Protein AF-A0A081NYI7-F1 (afdb_monomer_lite)

Radius of gyration: 20.83 Å; chains: 1; bounding box: 67×41×34 Å

Foldseek 3Di:
DVVVVVVVVVVVVVVVVVVVVVVVVVVVVVVVVVVVQVVQVVQQKGWDDKDWDDLCPDPCVPVDDPQWTFIFTFMAHQDPPDGRDGDGDGDTDTPPDPDDDDD

Secondary structure (DSSP, 8-state):
-HHHHHHHHHHHHHHHHHHHHHHHHHHHHHHHHHHHHHHHHHTTEEEEEEEEE-GGGSTTTTT--TT--EEEEEEEE--TTSTT----------TT--S----

Sequence (103 aa):
MKRKLLLWISIILLVITAVTLLFSHNQLEEKHEEEIRRVISSNGGGVVKIERVEPEDSPFADDFNKSNVVYKITYHKRVQNKGDAIEFYSIGWSSNFKHDVSY

Structure (mmCIF, N/CA/C/O backbone):
data_AF-A0A081NYI7-F1
#
_entry.id   AF-A0A081NYI7-F1
#
loop_
_atom_site.group_PDB
_atom_site.id
_atom_site.type_symbol
_atom_site.label_atom_id
_atom_site.label_alt_id
_atom_site.label_comp_id
_atom_site.label_asym_id
_atom_site.label_entity_id
_atom_site.label_seq_id
_atom_site.pdbx_PDB_ins_code
_atom_site.Cartn_x
_atom_site.Cartn_y
_atom_site.Cartn_z
_atom_site.occupancy
_atom_site.B_iso_or_equiv
_atom_site.auth_seq_id
_atom_site.auth_comp_id
_atom_site.auth_asym_id
_atom_site.auth_atom_id
_atom_site.pdbx_PDB_model_num
ATOM 1 N N . MET A 1 1 ? 41.108 24.951 -5.860 1.00 59.56 1 MET A N 1
ATOM 2 C CA . MET A 1 1 ? 40.041 24.705 -4.856 1.00 59.56 1 MET A CA 1
ATOM 3 C C . MET A 1 1 ? 38.637 24.616 -5.465 1.00 59.56 1 MET A C 1
ATOM 5 O O . MET A 1 1 ? 37.967 23.628 -5.200 1.00 59.56 1 MET A O 1
ATOM 9 N N . LYS A 1 2 ? 38.219 25.542 -6.344 1.00 68.62 2 LYS A N 1
ATOM 10 C CA . LYS A 1 2 ? 36.868 25.570 -6.957 1.00 68.62 2 LYS A CA 1
ATOM 11 C C . LYS A 1 2 ? 36.439 24.273 -7.678 1.00 68.62 2 LYS A C 1
ATOM 13 O O . LYS A 1 2 ? 35.308 23.840 -7.521 1.00 68.62 2 LYS A O 1
ATOM 18 N N . ARG A 1 3 ? 37.353 23.598 -8.392 1.00 76.69 3 ARG A N 1
ATOM 19 C CA . ARG A 1 3 ? 37.053 22.338 -9.110 1.00 76.69 3 ARG A CA 1
ATOM 20 C C . ARG A 1 3 ? 36.732 21.161 -8.180 1.00 76.69 3 ARG A C 1
ATOM 22 O O . ARG A 1 3 ? 35.869 20.358 -8.496 1.00 76.69 3 ARG A O 1
ATOM 29 N N . LYS A 1 4 ? 37.405 21.076 -7.026 1.00 83.00 4 LYS A N 1
ATOM 30 C CA . LYS A 1 4 ? 37.121 20.045 -6.013 1.00 83.00 4 LYS A CA 1
ATOM 31 C C . LYS A 1 4 ? 35.772 20.313 -5.338 1.00 83.00 4 LYS A C 1
ATOM 33 O O . LYS A 1 4 ? 35.013 19.380 -5.139 1.00 83.00 4 LYS A O 1
ATOM 38 N N . LEU A 1 5 ? 35.457 21.583 -5.065 1.00 85.88 5 LEU A N 1
ATOM 39 C CA . LEU A 1 5 ? 34.164 21.997 -4.509 1.00 85.88 5 LEU A CA 1
ATOM 40 C C . LEU A 1 5 ? 32.996 21.657 -5.452 1.00 85.88 5 LEU A C 1
ATOM 42 O O . LEU A 1 5 ? 32.009 21.087 -5.010 1.00 85.88 5 LEU A O 1
ATOM 46 N N . LEU A 1 6 ? 33.134 21.944 -6.752 1.00 87.38 6 LEU A N 1
ATOM 47 C CA . LEU A 1 6 ? 32.120 21.606 -7.759 1.00 87.38 6 LEU A CA 1
ATOM 48 C C . LEU A 1 6 ? 31.860 20.096 -7.840 1.00 87.38 6 LEU A C 1
ATOM 50 O O . LEU A 1 6 ? 30.706 19.688 -7.914 1.00 87.38 6 LEU A O 1
ATOM 54 N N . LEU A 1 7 ? 32.913 19.274 -7.757 1.00 89.00 7 LEU A N 1
ATOM 55 C CA . LEU A 1 7 ? 32.775 17.815 -7.730 1.00 89.00 7 LEU A CA 1
ATOM 56 C C . LEU A 1 7 ? 32.010 17.334 -6.487 1.00 89.00 7 LEU A C 1
ATOM 58 O O . LEU A 1 7 ? 31.107 16.509 -6.605 1.00 89.00 7 LEU A O 1
ATOM 62 N N . TRP A 1 8 ? 32.307 17.889 -5.310 1.00 93.94 8 TRP A N 1
ATOM 63 C CA . TRP A 1 8 ? 31.567 17.566 -4.087 1.00 93.94 8 TRP A CA 1
ATOM 64 C C . TRP A 1 8 ? 30.090 17.958 -4.176 1.00 93.94 8 TRP A C 1
ATOM 66 O O . TRP A 1 8 ? 29.232 17.158 -3.816 1.00 93.94 8 TRP A O 1
ATOM 76 N N . ILE A 1 9 ? 29.782 19.140 -4.718 1.00 91.88 9 ILE A N 1
ATOM 77 C CA . ILE A 1 9 ? 28.397 19.591 -4.916 1.00 91.88 9 ILE A CA 1
ATOM 78 C C . ILE A 1 9 ? 27.651 18.648 -5.866 1.00 91.88 9 ILE A C 1
ATOM 80 O O . ILE A 1 9 ? 26.531 18.247 -5.559 1.00 91.88 9 ILE A O 1
ATOM 84 N N . SER A 1 10 ? 28.272 18.239 -6.980 1.00 90.75 10 SER A N 1
ATOM 85 C CA . SER A 1 10 ? 27.640 17.288 -7.903 1.00 90.75 10 SER A CA 1
ATOM 86 C C . SER A 1 10 ? 27.373 15.927 -7.261 1.00 90.75 10 SER A C 1
ATOM 88 O O . SER A 1 10 ? 26.319 15.350 -7.499 1.00 90.75 10 SER A O 1
ATOM 90 N N . ILE A 1 11 ? 28.282 15.436 -6.410 1.00 93.81 11 ILE A N 1
ATOM 91 C CA . ILE A 1 11 ? 28.104 14.160 -5.705 1.00 93.81 11 ILE A CA 1
ATOM 92 C C . ILE A 1 11 ? 26.944 14.262 -4.713 1.00 93.81 11 ILE A C 1
ATOM 94 O O . ILE A 1 11 ? 26.074 13.397 -4.701 1.00 93.81 11 ILE A O 1
ATOM 98 N N . ILE A 1 12 ? 26.891 15.336 -3.922 1.00 94.19 12 ILE A N 1
ATOM 99 C CA . ILE A 1 12 ? 25.814 15.561 -2.950 1.00 94.19 12 ILE A CA 1
ATOM 100 C C . ILE A 1 12 ? 24.458 15.652 -3.657 1.00 94.19 12 ILE A C 1
ATOM 102 O O . ILE A 1 12 ? 23.499 15.027 -3.213 1.00 94.19 12 ILE A O 1
ATOM 106 N N . LEU A 1 13 ? 24.378 16.367 -4.782 1.00 93.25 13 LEU A N 1
ATOM 107 C CA . LEU A 1 13 ? 23.144 16.476 -5.561 1.00 93.25 13 LEU A CA 1
ATOM 108 C C . LEU A 1 13 ? 22.661 15.106 -6.064 1.00 93.25 13 LEU A C 1
ATOM 110 O O . LEU A 1 13 ? 21.470 14.802 -5.999 1.00 93.25 13 LEU A O 1
ATOM 114 N N . LEU A 1 14 ? 23.587 14.260 -6.519 1.00 92.88 14 LEU A N 1
ATOM 115 C CA . LEU A 1 14 ? 23.285 12.915 -7.009 1.00 92.88 14 LEU A CA 1
ATOM 116 C C . LEU A 1 14 ? 22.773 12.012 -5.876 1.00 92.88 14 LEU A C 1
ATOM 118 O O . LEU A 1 14 ? 21.779 11.310 -6.048 1.00 92.88 14 LEU A O 1
ATOM 122 N N . VAL A 1 15 ? 23.388 12.103 -4.692 1.00 93.50 15 VAL A N 1
ATOM 123 C CA . VAL A 1 15 ? 22.945 11.384 -3.486 1.00 93.50 15 VAL A CA 1
A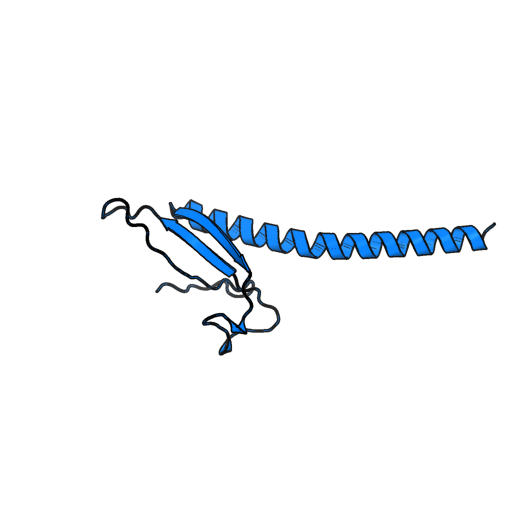TOM 124 C C . VAL A 1 15 ? 21.554 11.840 -3.047 1.00 93.50 15 VAL A C 1
ATOM 126 O O . VAL A 1 15 ? 20.693 10.997 -2.815 1.00 93.50 15 VAL A O 1
ATOM 129 N N . ILE A 1 16 ? 21.296 13.150 -2.982 1.00 93.19 16 ILE A N 1
ATOM 130 C CA . ILE A 1 16 ? 19.972 13.686 -2.622 1.00 93.19 16 ILE A CA 1
ATOM 131 C C . ILE A 1 16 ? 18.912 13.182 -3.605 1.00 93.19 16 ILE A C 1
ATOM 133 O O . ILE A 1 16 ? 17.861 12.707 -3.180 1.00 93.19 16 ILE A O 1
ATOM 137 N N . THR A 1 17 ? 19.208 13.219 -4.906 1.00 88.56 17 THR A N 1
ATOM 138 C CA . THR A 1 17 ? 18.284 12.741 -5.943 1.00 88.56 17 THR A CA 1
ATOM 139 C C . THR A 1 17 ? 17.955 11.258 -5.744 1.00 88.56 17 THR A C 1
ATOM 141 O O . THR A 1 17 ? 16.783 10.884 -5.722 1.00 88.56 17 THR A O 1
ATOM 144 N N . ALA A 1 18 ? 18.965 10.414 -5.509 1.00 85.06 18 ALA A N 1
ATOM 145 C CA . ALA A 1 18 ? 18.759 8.992 -5.238 1.00 85.06 18 ALA A CA 1
ATOM 146 C C . ALA A 1 18 ? 17.896 8.752 -3.985 1.00 85.06 18 ALA A C 1
ATOM 148 O O . ALA A 1 18 ? 16.962 7.953 -4.025 1.00 85.06 18 ALA A O 1
ATOM 149 N N . VAL A 1 19 ? 18.151 9.487 -2.897 1.00 86.62 19 VAL A N 1
ATOM 150 C CA . VAL A 1 19 ? 17.360 9.388 -1.659 1.00 86.62 19 VAL A CA 1
ATOM 151 C C . VAL A 1 19 ? 15.904 9.792 -1.897 1.00 86.62 19 VAL A C 1
ATOM 153 O O . VAL A 1 19 ? 15.000 9.077 -1.471 1.00 86.62 19 VAL A O 1
ATOM 156 N N . THR A 1 20 ? 15.650 10.891 -2.615 1.00 82.81 20 THR A N 1
ATOM 157 C CA . THR A 1 20 ? 14.276 11.349 -2.892 1.00 82.81 20 THR A CA 1
ATOM 158 C C . THR A 1 20 ? 13.463 10.355 -3.719 1.00 82.81 20 THR A C 1
ATOM 160 O O . THR A 1 20 ? 12.274 10.179 -3.453 1.00 82.81 20 THR A O 1
ATOM 163 N N . LEU A 1 21 ? 14.089 9.664 -4.678 1.00 77.69 21 LEU A N 1
ATOM 164 C CA . LEU A 1 21 ? 13.414 8.649 -5.492 1.00 77.69 21 LEU A CA 1
ATOM 165 C C . LEU A 1 21 ? 12.996 7.437 -4.651 1.00 77.69 21 LEU A C 1
ATOM 167 O O . LEU A 1 21 ? 11.860 6.983 -4.764 1.00 77.69 21 LEU A O 1
ATOM 171 N N . LEU A 1 22 ? 13.875 6.966 -3.761 1.00 74.00 22 LEU A N 1
ATOM 172 C CA . LEU A 1 22 ? 13.570 5.850 -2.860 1.00 74.00 22 LEU A CA 1
ATOM 173 C C . LEU A 1 22 ? 12.460 6.207 -1.857 1.00 74.00 22 LEU A C 1
ATOM 175 O O . LEU A 1 22 ? 11.557 5.410 -1.620 1.00 74.00 22 LEU A O 1
ATOM 179 N N . PHE A 1 23 ? 12.485 7.422 -1.303 1.00 72.00 23 PHE A N 1
ATOM 180 C CA . PHE A 1 23 ? 11.501 7.858 -0.306 1.00 72.00 23 PHE A CA 1
ATOM 181 C C . PHE A 1 23 ? 10.110 8.137 -0.899 1.00 72.00 23 PHE A C 1
ATOM 183 O O . PHE A 1 23 ? 9.102 8.034 -0.198 1.00 72.00 23 PHE A O 1
ATOM 190 N N . SER A 1 24 ? 10.043 8.503 -2.183 1.00 65.38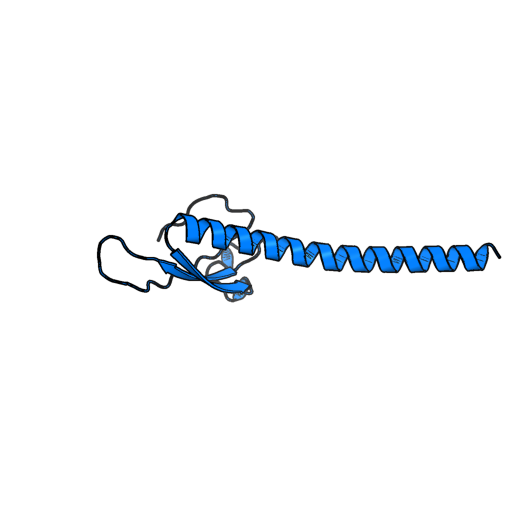 24 SER A N 1
ATOM 191 C CA . SER A 1 24 ? 8.774 8.796 -2.865 1.00 65.38 24 SER A CA 1
ATOM 192 C C . SER A 1 24 ? 7.958 7.533 -3.136 1.00 65.38 24 SER A C 1
ATOM 194 O O . SER A 1 24 ? 6.733 7.576 -3.064 1.00 65.38 24 SER A O 1
ATOM 196 N N . HIS A 1 25 ? 8.621 6.410 -3.429 1.00 65.19 25 HIS A N 1
ATOM 197 C CA . HIS A 1 25 ? 7.925 5.158 -3.724 1.00 65.19 25 HIS A CA 1
ATOM 198 C C . HIS A 1 25 ? 7.293 4.545 -2.465 1.00 65.19 25 HIS A C 1
ATOM 200 O O . HIS A 1 25 ? 6.105 4.234 -2.468 1.00 65.19 25 HIS A O 1
ATOM 206 N N . ASN A 1 26 ? 8.050 4.480 -1.365 1.00 66.12 26 ASN A N 1
ATOM 207 C CA . ASN A 1 26 ? 7.592 3.839 -0.128 1.00 66.12 26 ASN A CA 1
ATOM 208 C C . ASN A 1 26 ? 6.427 4.588 0.538 1.00 66.12 26 ASN A C 1
ATOM 210 O O . ASN A 1 26 ? 5.478 3.964 1.001 1.00 66.12 26 ASN A O 1
ATOM 214 N N . GLN A 1 27 ? 6.449 5.927 0.537 1.00 70.06 27 GLN A N 1
ATOM 215 C CA . GLN A 1 27 ? 5.370 6.714 1.149 1.00 70.06 27 GLN A CA 1
ATOM 216 C C . GLN A 1 27 ? 4.018 6.520 0.456 1.00 70.06 27 GLN A C 1
ATOM 218 O O . GLN A 1 27 ? 2.977 6.606 1.106 1.00 70.06 27 GLN A O 1
ATOM 223 N N . LEU A 1 28 ? 4.013 6.288 -0.859 1.00 72.44 28 LEU A N 1
ATOM 224 C CA . LEU A 1 28 ? 2.765 6.100 -1.591 1.00 72.44 28 LEU A CA 1
ATOM 225 C C . LEU A 1 28 ? 2.113 4.758 -1.237 1.00 72.44 28 LEU A C 1
ATOM 227 O O . LEU A 1 28 ? 0.899 4.700 -1.047 1.00 72.44 28 LEU A O 1
ATOM 231 N N . GLU A 1 29 ? 2.917 3.701 -1.100 1.00 73.00 29 GLU A N 1
ATOM 232 C CA . GLU A 1 29 ? 2.433 2.382 -0.683 1.00 73.00 29 GLU A CA 1
ATOM 233 C C . GLU A 1 29 ? 1.882 2.417 0.746 1.00 73.00 29 GLU A C 1
ATOM 235 O O . GLU A 1 29 ? 0.758 1.969 0.974 1.00 73.00 29 GLU A O 1
ATOM 240 N N . GLU A 1 30 ? 2.598 3.054 1.678 1.00 81.00 30 GLU A N 1
ATOM 241 C CA . GLU A 1 30 ? 2.132 3.232 3.059 1.00 81.00 30 GLU A CA 1
ATOM 242 C C . GLU A 1 30 ? 0.788 3.971 3.121 1.00 81.00 30 GLU A C 1
ATOM 244 O O . GLU A 1 30 ? -0.125 3.549 3.831 1.00 81.00 30 GLU A O 1
ATOM 249 N N . LYS A 1 31 ? 0.616 5.039 2.330 1.00 82.19 31 LYS A N 1
ATOM 250 C CA . LYS A 1 31 ? -0.639 5.808 2.296 1.00 82.19 31 LYS A CA 1
ATOM 251 C C . LYS A 1 31 ? -1.817 5.002 1.760 1.00 82.19 31 LYS A C 1
ATOM 253 O O . LYS A 1 31 ? -2.928 5.137 2.274 1.00 82.19 31 LYS A O 1
ATOM 258 N N . HIS A 1 32 ? -1.594 4.169 0.746 1.00 81.69 32 HIS A N 1
ATOM 259 C CA . HIS A 1 32 ? -2.637 3.280 0.237 1.00 81.69 32 HIS A CA 1
ATOM 260 C C . HIS A 1 32 ? -3.016 2.213 1.268 1.00 81.69 32 HIS A C 1
ATOM 262 O O . HIS A 1 32 ? -4.203 1.976 1.494 1.00 81.69 32 HIS A O 1
ATOM 268 N N . GLU A 1 33 ? -2.038 1.604 1.940 1.00 85.69 33 GLU A N 1
ATOM 269 C CA . GLU A 1 33 ? -2.313 0.624 2.991 1.00 85.69 33 GLU A CA 1
ATOM 270 C C . GLU A 1 33 ? -3.061 1.229 4.184 1.00 85.69 33 GLU A C 1
ATOM 272 O O . GLU A 1 33 ? -3.996 0.611 4.702 1.00 85.69 33 GLU A O 1
ATOM 277 N N . GLU A 1 34 ? -2.684 2.437 4.612 1.00 87.88 34 GLU A N 1
ATOM 278 C CA . GLU A 1 34 ? -3.387 3.187 5.656 1.00 87.88 34 GLU A CA 1
ATOM 279 C C . GLU A 1 34 ? -4.859 3.404 5.287 1.00 87.88 34 GLU A C 1
ATOM 281 O O . GLU A 1 34 ? -5.747 3.162 6.109 1.00 87.88 34 GLU A O 1
ATOM 286 N N . 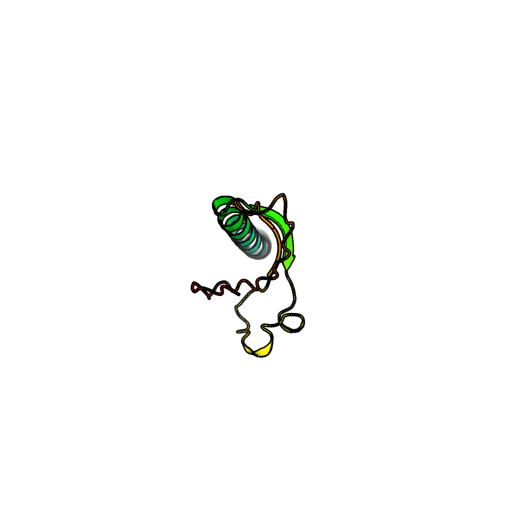GLU A 1 35 ? -5.129 3.811 4.046 1.00 83.31 35 GLU A N 1
ATOM 287 C CA . GLU A 1 35 ? -6.487 4.038 3.557 1.00 83.31 35 GLU A CA 1
ATOM 288 C C . GLU A 1 35 ? -7.306 2.741 3.517 1.00 83.31 35 GLU A C 1
ATOM 290 O O . GLU A 1 35 ? -8.433 2.704 4.015 1.00 83.31 35 GLU A O 1
ATOM 295 N N . ILE A 1 36 ? -6.723 1.650 3.010 1.00 85.31 36 ILE A N 1
ATOM 296 C CA . ILE A 1 36 ? -7.352 0.320 2.998 1.00 85.31 36 ILE A CA 1
ATOM 297 C C . ILE A 1 36 ? -7.730 -0.103 4.422 1.00 85.31 36 ILE A C 1
ATOM 299 O O . ILE A 1 36 ? -8.868 -0.512 4.682 1.00 85.31 36 ILE A O 1
ATOM 303 N N . ARG A 1 37 ? -6.798 0.030 5.374 1.00 88.06 37 ARG A N 1
ATOM 304 C CA . ARG A 1 37 ? -7.047 -0.290 6.786 1.00 88.06 37 ARG A CA 1
ATOM 305 C C . ARG A 1 37 ? -8.145 0.585 7.369 1.00 88.06 37 ARG A C 1
ATOM 307 O O . ARG A 1 37 ? -9.005 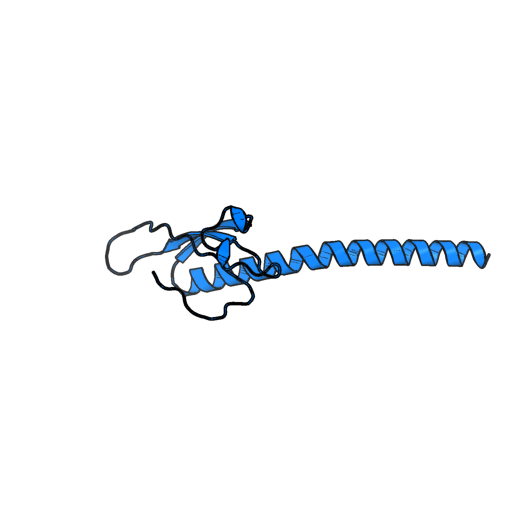0.064 8.081 1.00 88.06 37 ARG A O 1
ATOM 314 N N . ARG A 1 38 ? -8.144 1.882 7.056 1.00 87.56 38 ARG A N 1
ATOM 315 C CA . ARG A 1 38 ? -9.145 2.844 7.526 1.00 87.56 38 ARG A CA 1
ATOM 316 C C . ARG A 1 38 ? -10.544 2.471 7.046 1.00 87.56 38 ARG A C 1
ATOM 318 O O . ARG A 1 38 ? -11.448 2.396 7.873 1.00 87.56 38 ARG A O 1
ATOM 325 N N . VAL A 1 39 ? -10.710 2.188 5.753 1.00 86.06 39 VAL A N 1
ATOM 326 C CA . VAL A 1 39 ? -12.004 1.834 5.145 1.00 86.06 39 VAL A CA 1
ATOM 327 C C . VAL A 1 39 ? -12.534 0.502 5.678 1.00 86.06 39 VAL A C 1
ATOM 329 O O . VAL A 1 39 ? -13.717 0.381 6.004 1.00 86.06 39 VAL A O 1
ATOM 332 N N . ILE A 1 40 ? -11.678 -0.512 5.810 1.00 83.00 40 ILE A N 1
ATOM 333 C CA . ILE A 1 40 ? -12.094 -1.812 6.355 1.00 83.00 40 ILE A CA 1
ATOM 334 C C . ILE A 1 40 ? -12.473 -1.677 7.837 1.00 83.00 40 ILE A C 1
ATOM 336 O O . ILE A 1 40 ? -13.511 -2.196 8.256 1.00 83.00 40 ILE A O 1
ATOM 340 N N . SER A 1 41 ? -11.697 -0.912 8.610 1.00 85.81 41 SER A N 1
ATOM 341 C CA . SER A 1 41 ? -11.966 -0.682 10.036 1.00 85.81 41 SER A CA 1
ATOM 342 C C . SER A 1 41 ? -13.232 0.139 10.272 1.00 85.81 41 SER A C 1
ATOM 344 O O . SER A 1 41 ? -14.020 -0.206 11.151 1.00 85.81 41 SER A O 1
ATOM 346 N N . SER A 1 42 ? -13.495 1.174 9.462 1.00 82.88 42 SER A N 1
ATOM 347 C CA . SER A 1 42 ? -14.737 1.957 9.567 1.00 82.88 42 SER A CA 1
ATOM 348 C C . SER A 1 42 ? -15.988 1.123 9.290 1.00 82.88 42 SER A C 1
ATOM 350 O O . SER A 1 42 ? -17.065 1.449 9.776 1.00 82.88 42 SER A O 1
ATOM 352 N N . ASN A 1 43 ? -15.840 0.023 8.549 1.00 82.12 43 ASN A N 1
ATOM 353 C CA . ASN A 1 43 ? -16.907 -0.928 8.253 1.00 82.12 43 ASN A CA 1
ATOM 354 C C . ASN A 1 43 ? -16.980 -2.100 9.253 1.00 82.12 43 ASN A C 1
ATOM 356 O O . ASN A 1 43 ? -17.654 -3.096 8.983 1.0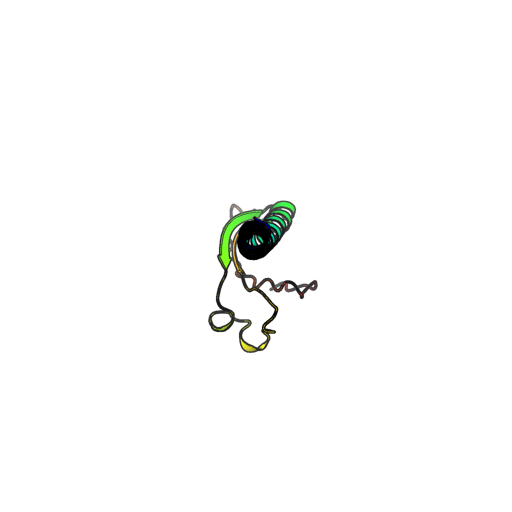0 82.12 43 ASN A O 1
ATOM 360 N N . GLY A 1 44 ? -16.297 -2.007 10.400 1.00 80.56 44 GLY A N 1
ATOM 361 C CA . GLY A 1 44 ? -16.321 -3.033 11.448 1.00 80.56 44 GLY A CA 1
ATOM 362 C C . GLY A 1 44 ? -15.513 -4.292 11.117 1.00 80.56 44 GLY A C 1
ATOM 363 O O . GLY A 1 44 ? -15.761 -5.353 11.698 1.00 80.56 44 GLY A O 1
ATOM 364 N N . GLY A 1 45 ? -14.580 -4.196 10.168 1.00 82.44 45 GLY A N 1
ATOM 365 C CA . GLY A 1 45 ? -13.623 -5.249 9.854 1.00 82.44 45 GLY A CA 1
ATOM 366 C C . GLY A 1 45 ? -12.226 -4.988 10.411 1.00 82.44 45 GLY A C 1
ATOM 367 O O . GLY A 1 45 ? -11.928 -3.907 10.903 1.00 82.44 45 GLY A O 1
ATOM 368 N N . GLY A 1 46 ? -11.352 -5.986 10.333 1.00 83.56 46 GLY A N 1
ATOM 369 C CA . GLY A 1 46 ? -9.929 -5.862 10.630 1.00 83.56 46 GLY A CA 1
ATOM 370 C C . GLY A 1 46 ? -9.096 -6.502 9.527 1.00 83.56 46 GLY A C 1
ATOM 371 O O . GLY A 1 46 ? -9.437 -7.561 9.001 1.00 83.56 46 GLY A O 1
ATOM 372 N N . VAL A 1 47 ? -8.014 -5.828 9.141 1.00 85.19 47 VAL A N 1
ATOM 373 C CA . VAL A 1 47 ? -7.125 -6.286 8.069 1.00 85.19 47 VAL A CA 1
ATOM 374 C C . VAL A 1 47 ? -6.116 -7.285 8.619 1.00 85.19 47 VAL A C 1
ATOM 376 O O . VAL A 1 47 ? -5.361 -6.962 9.532 1.00 85.19 47 VAL A O 1
ATOM 379 N N . VAL A 1 48 ? -6.070 -8.473 8.019 1.00 86.38 48 VAL A N 1
ATOM 380 C CA . VAL A 1 48 ? -5.106 -9.532 8.345 1.00 86.38 48 VAL A CA 1
ATOM 381 C C . VAL A 1 48 ? -3.845 -9.388 7.500 1.00 86.38 48 VAL A C 1
ATOM 383 O O . VAL A 1 48 ? -2.737 -9.488 8.020 1.00 86.38 48 VAL A O 1
ATOM 386 N N . LYS A 1 49 ? -4.004 -9.147 6.194 1.00 82.62 49 LYS A N 1
ATOM 387 C CA . LYS A 1 49 ? -2.888 -9.088 5.246 1.00 82.62 49 LYS A CA 1
ATOM 388 C C . LYS A 1 49 ? -3.210 -8.165 4.078 1.00 82.62 49 LYS A C 1
ATOM 390 O O . LYS A 1 49 ? -4.336 -8.178 3.586 1.00 82.62 49 LYS A O 1
ATOM 395 N N . ILE A 1 50 ? -2.218 -7.407 3.628 1.00 83.75 50 ILE A N 1
ATOM 396 C CA . ILE A 1 50 ? -2.251 -6.659 2.371 1.00 83.75 50 ILE A CA 1
ATOM 397 C C . ILE A 1 50 ? -1.028 -7.110 1.581 1.00 83.75 50 ILE A C 1
ATOM 399 O O . ILE A 1 50 ? 0.072 -7.147 2.125 1.00 83.75 50 ILE A O 1
ATOM 403 N N . GLU A 1 51 ? -1.230 -7.509 0.332 1.00 83.19 51 GLU A N 1
ATOM 404 C CA . GLU A 1 51 ? -0.157 -7.905 -0.575 1.00 83.19 51 GLU A CA 1
ATOM 405 C C . GLU A 1 51 ? -0.337 -7.181 -1.895 1.00 83.19 51 GLU A C 1
ATOM 407 O O . GLU A 1 51 ? -1.427 -7.188 -2.462 1.00 83.19 51 GLU A O 1
ATOM 412 N N . ARG A 1 52 ? 0.727 -6.574 -2.408 1.00 81.88 52 ARG A N 1
ATOM 413 C CA . ARG A 1 52 ? 0.736 -6.098 -3.786 1.00 81.88 52 ARG A CA 1
ATOM 414 C C . ARG A 1 52 ? 0.854 -7.304 -4.716 1.00 81.88 52 ARG A C 1
ATOM 416 O O . ARG A 1 52 ? 1.662 -8.193 -4.461 1.00 81.88 52 ARG A O 1
ATOM 423 N N . VAL A 1 53 ? 0.047 -7.335 -5.768 1.00 83.25 53 VAL A N 1
ATOM 424 C CA . VAL A 1 53 ? 0.068 -8.403 -6.775 1.00 83.25 53 VAL A CA 1
ATOM 425 C C . VAL A 1 53 ? 0.307 -7.815 -8.154 1.00 83.25 53 VAL A C 1
ATOM 427 O O . VAL A 1 53 ? -0.067 -6.668 -8.419 1.00 83.25 53 VAL A O 1
ATOM 430 N N . GLU A 1 54 ? 0.942 -8.602 -9.018 1.00 80.25 54 GLU A N 1
ATOM 431 C CA . GLU A 1 54 ? 1.059 -8.239 -10.422 1.00 80.25 54 GLU A CA 1
ATOM 432 C C . GLU A 1 54 ? -0.343 -8.212 -11.053 1.00 80.25 54 GLU A C 1
ATOM 434 O O . GLU A 1 54 ? -1.189 -9.054 -10.731 1.00 80.25 54 GLU A O 1
ATOM 439 N N . PRO A 1 55 ? -0.629 -7.251 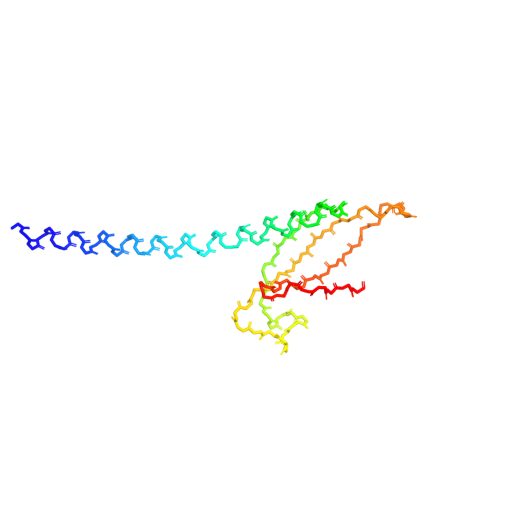-11.943 1.00 75.00 55 PRO A N 1
ATOM 440 C CA . PRO A 1 55 ? -1.934 -7.147 -12.590 1.00 75.00 55 PRO A CA 1
ATOM 441 C C . PRO A 1 55 ? -2.316 -8.399 -13.382 1.00 75.00 55 PRO A C 1
ATOM 443 O O . PRO A 1 55 ? -3.489 -8.767 -13.410 1.00 75.00 55 PRO A O 1
ATOM 446 N N . GLU A 1 56 ? -1.320 -9.051 -13.983 1.00 79.12 56 GLU A N 1
ATOM 447 C CA . GLU A 1 56 ? -1.438 -10.276 -14.783 1.00 79.12 56 GLU A CA 1
ATOM 448 C C . GLU A 1 56 ? -1.954 -11.463 -13.953 1.00 79.12 56 GLU A C 1
ATOM 450 O O . GLU A 1 56 ? -2.704 -12.294 -14.459 1.00 79.12 56 GLU A O 1
ATOM 455 N N . ASP A 1 57 ? -1.628 -11.492 -12.657 1.00 79.62 57 ASP A N 1
ATOM 456 C CA . ASP A 1 57 ? -2.078 -12.511 -11.701 1.00 79.62 57 ASP A CA 1
ATOM 457 C C . ASP A 1 57 ? -3.427 -12.156 -11.047 1.00 79.62 57 ASP A C 1
ATOM 459 O O . ASP A 1 57 ? -3.880 -12.814 -10.103 1.00 79.62 57 ASP A O 1
ATOM 463 N N . SER A 1 58 ? -4.073 -11.083 -11.510 1.00 72.75 58 SER A N 1
ATOM 464 C CA . SER A 1 58 ? -5.308 -10.560 -10.938 1.00 72.75 58 SER A CA 1
ATOM 465 C C . SER A 1 58 ? -6.501 -10.757 -11.882 1.00 72.75 58 SER A C 1
ATOM 467 O O . SER A 1 58 ? -6.344 -10.752 -13.102 1.00 72.75 58 SER A O 1
ATOM 469 N N . PRO A 1 59 ? -7.734 -10.831 -11.350 1.00 74.06 59 PRO A N 1
ATOM 470 C CA . PRO A 1 59 ? -8.942 -10.860 -12.176 1.00 74.06 59 PRO A CA 1
ATOM 471 C C . PRO A 1 59 ? -9.198 -9.545 -12.939 1.00 74.06 59 PRO A C 1
ATOM 473 O O . PRO A 1 59 ? -10.182 -9.451 -13.661 1.00 74.06 59 PRO A O 1
ATOM 476 N N . PHE A 1 60 ? -8.334 -8.535 -12.781 1.00 72.06 60 PHE A N 1
ATOM 477 C CA . PHE A 1 60 ? -8.410 -7.239 -13.456 1.00 72.06 60 PHE A CA 1
ATOM 478 C C . PHE A 1 60 ? -7.371 -7.098 -14.575 1.00 72.06 60 PHE A C 1
ATOM 480 O O . PHE A 1 60 ? -7.127 -5.980 -15.020 1.00 72.06 60 PHE A O 1
ATOM 487 N N . ALA A 1 61 ? -6.740 -8.198 -15.008 1.00 70.75 61 ALA A N 1
ATOM 488 C CA . ALA A 1 61 ? -5.673 -8.182 -16.009 1.00 70.75 61 ALA A CA 1
ATOM 489 C C . ALA A 1 61 ? -6.066 -7.431 -17.297 1.00 70.75 61 ALA A C 1
ATOM 491 O O . ALA A 1 61 ? -5.276 -6.636 -17.805 1.00 70.75 61 ALA A O 1
ATOM 492 N N . ASP A 1 62 ? -7.299 -7.624 -17.773 1.00 71.62 62 ASP A N 1
ATOM 493 C CA . ASP A 1 62 ? -7.782 -7.046 -19.035 1.00 71.62 62 ASP A CA 1
ATOM 494 C C . ASP A 1 62 ? -8.183 -5.563 -18.921 1.00 71.62 62 ASP A C 1
ATOM 496 O O . ASP A 1 62 ? -8.061 -4.810 -19.887 1.00 71.62 62 ASP A O 1
ATOM 500 N N . ASP A 1 63 ? -8.595 -5.117 -17.729 1.00 68.06 63 ASP A N 1
ATOM 501 C CA . ASP A 1 63 ? -9.025 -3.735 -17.452 1.00 68.06 63 ASP A CA 1
ATOM 502 C C . ASP A 1 63 ? -7.915 -2.888 -16.801 1.00 68.06 63 ASP A C 1
ATOM 504 O O . ASP A 1 63 ? -8.117 -1.737 -16.384 1.00 68.06 63 ASP A O 1
ATOM 508 N N . PHE A 1 64 ? -6.712 -3.449 -16.687 1.00 64.75 64 PHE A N 1
ATOM 509 C CA . PHE A 1 64 ? -5.608 -2.794 -16.016 1.00 64.75 64 PHE A CA 1
ATOM 510 C C . PHE A 1 64 ? -4.960 -1.717 -16.895 1.00 64.75 64 PHE A C 1
ATOM 512 O O . PHE A 1 64 ? -4.284 -1.984 -17.889 1.00 64.75 64 PHE A O 1
ATOM 519 N N . ASN A 1 65 ? -5.078 -0.461 -16.465 1.00 66.69 65 ASN A N 1
ATOM 520 C CA . ASN A 1 65 ? -4.213 0.610 -16.949 1.00 66.69 65 ASN A CA 1
ATOM 521 C C . ASN A 1 65 ? -2.864 0.552 -16.210 1.00 66.69 65 ASN A C 1
ATOM 523 O O . ASN A 1 65 ? -2.849 0.492 -14.982 1.00 66.69 65 ASN A O 1
ATOM 527 N N . LYS A 1 66 ? -1.740 0.642 -16.942 1.00 64.12 66 LYS A N 1
ATOM 528 C CA . LYS A 1 66 ? -0.347 0.536 -16.442 1.00 64.12 66 LYS A CA 1
ATOM 529 C C . LYS A 1 66 ? 0.015 1.471 -15.279 1.00 64.12 66 LYS A C 1
ATOM 531 O O . LYS A 1 66 ? 1.072 1.318 -14.677 1.00 64.12 66 LYS A O 1
ATOM 536 N N . SER A 1 67 ? -0.824 2.458 -14.991 1.00 63.91 67 SER A N 1
ATOM 537 C CA . SER A 1 67 ? -0.680 3.410 -13.890 1.00 63.91 67 SER A CA 1
ATOM 538 C C . SER A 1 67 ? -1.343 2.974 -12.578 1.00 63.91 67 SER A C 1
ATOM 540 O O . SER A 1 67 ? -1.197 3.672 -11.575 1.00 63.91 67 SER A O 1
ATOM 542 N N . ASN A 1 68 ? -2.077 1.862 -12.562 1.00 69.00 68 ASN A N 1
ATOM 543 C CA . ASN A 1 68 ? -2.773 1.392 -11.371 1.00 69.00 68 ASN A CA 1
ATOM 544 C C . ASN A 1 68 ? -1.868 0.464 -10.542 1.00 69.00 68 ASN A C 1
ATOM 546 O O . ASN A 1 68 ? -0.930 -0.143 -11.046 1.00 69.00 68 ASN A O 1
ATOM 550 N N . VAL A 1 69 ? -2.146 0.339 -9.250 1.00 75.44 69 VAL A N 1
ATOM 551 C CA . VAL A 1 69 ? -1.552 -0.699 -8.392 1.00 75.44 69 VAL A CA 1
ATOM 552 C C . VAL A 1 69 ? -2.664 -1.685 -8.066 1.00 75.44 69 VAL A C 1
ATOM 554 O O . VAL A 1 69 ? -3.807 -1.261 -7.964 1.00 75.44 69 VAL A O 1
ATOM 557 N N . VAL A 1 70 ? -2.368 -2.979 -7.945 1.00 79.19 70 VAL A N 1
ATOM 558 C CA . VAL A 1 70 ? -3.356 -3.985 -7.537 1.00 79.19 70 VAL A CA 1
ATOM 559 C C . VAL A 1 70 ? -2.921 -4.588 -6.211 1.00 79.19 70 VAL A C 1
ATOM 561 O O . VAL A 1 70 ? -1.772 -4.994 -6.036 1.00 79.19 70 VAL A O 1
ATOM 564 N N . TYR A 1 71 ? -3.857 -4.639 -5.269 1.00 81.31 71 TYR A N 1
ATOM 565 C CA . TYR A 1 71 ? -3.656 -5.244 -3.962 1.00 81.31 71 TYR A CA 1
ATOM 566 C C . TYR A 1 71 ? -4.570 -6.454 -3.801 1.00 81.31 71 TYR A C 1
ATOM 568 O O . TYR A 1 71 ? -5.724 -6.435 -4.218 1.00 81.31 71 TYR A O 1
ATOM 576 N N . LYS A 1 72 ? -4.058 -7.493 -3.149 1.00 82.06 72 LYS A N 1
ATOM 577 C CA . LYS A 1 72 ? -4.814 -8.600 -2.583 1.00 82.06 72 LYS A CA 1
ATOM 578 C C . LYS A 1 72 ? -4.912 -8.374 -1.082 1.00 82.06 72 LYS A C 1
ATOM 580 O O . LYS A 1 72 ? -3.904 -8.326 -0.378 1.00 82.06 72 LYS A O 1
ATOM 585 N N . ILE A 1 73 ? -6.134 -8.231 -0.590 1.00 82.12 73 ILE A N 1
ATOM 586 C CA . ILE A 1 73 ? -6.399 -7.905 0.810 1.00 82.12 73 ILE A CA 1
ATOM 587 C C . ILE A 1 73 ? -7.098 -9.096 1.461 1.00 82.12 73 ILE A C 1
ATOM 589 O O . ILE A 1 73 ? -8.049 -9.640 0.914 1.00 82.12 73 ILE A O 1
ATOM 593 N N . THR A 1 74 ? -6.623 -9.506 2.632 1.00 83.38 74 THR A N 1
ATOM 594 C CA . THR A 1 74 ? -7.291 -10.479 3.504 1.00 83.38 74 THR A CA 1
ATOM 595 C C . THR A 1 74 ? -7.776 -9.740 4.741 1.00 83.38 74 THR A C 1
ATOM 597 O O . THR A 1 74 ? -6.969 -9.133 5.448 1.00 83.38 74 THR A O 1
ATOM 600 N N . TYR A 1 75 ? -9.076 -9.782 5.020 1.00 82.31 75 TYR A N 1
ATOM 601 C CA . TYR A 1 75 ? -9.671 -9.128 6.183 1.00 82.31 75 TYR A CA 1
ATOM 602 C C . TYR A 1 75 ? -10.751 -10.001 6.820 1.00 82.31 75 TYR A C 1
ATOM 604 O O . TYR A 1 75 ? -11.268 -10.917 6.193 1.00 82.31 75 TYR A O 1
ATOM 612 N N . HIS A 1 76 ? -11.079 -9.713 8.076 1.00 80.25 76 HIS A N 1
ATOM 613 C CA . HIS A 1 76 ? -12.226 -10.284 8.775 1.00 80.25 76 HIS A CA 1
ATOM 614 C C . HIS A 1 76 ? -13.268 -9.189 9.002 1.00 80.25 76 HIS A C 1
ATOM 616 O O . HIS A 1 76 ? -12.903 -8.048 9.275 1.00 80.25 76 HIS A O 1
ATOM 622 N N . LYS A 1 77 ? -14.561 -9.505 8.933 1.00 78.56 77 LYS A N 1
ATOM 623 C CA . LYS A 1 77 ? -15.644 -8.563 9.251 1.00 78.56 77 LYS A CA 1
ATOM 624 C C . LYS A 1 77 ? -16.650 -9.239 10.162 1.00 78.56 77 LYS A C 1
ATOM 626 O O . LYS A 1 77 ? -17.050 -10.368 9.911 1.00 78.56 77 LYS A O 1
ATOM 631 N N . ARG A 1 78 ? -17.073 -8.552 11.226 1.00 67.19 78 ARG A N 1
ATOM 632 C CA . ARG A 1 78 ? -18.118 -9.088 12.101 1.00 67.19 78 ARG A CA 1
ATOM 633 C C . ARG A 1 78 ? -19.479 -8.852 11.439 1.00 67.19 78 ARG A C 1
ATOM 635 O O . ARG A 1 78 ? -19.958 -7.720 11.396 1.00 67.19 78 ARG A O 1
ATOM 642 N N . VAL A 1 79 ? -20.095 -9.902 10.901 1.00 62.03 79 VAL A N 1
ATOM 643 C CA . VAL A 1 79 ? -21.449 -9.828 10.336 1.00 62.03 79 VAL A CA 1
ATOM 644 C C . VAL A 1 79 ? -22.442 -9.675 11.489 1.00 62.03 79 VAL A C 1
ATOM 646 O O . VAL A 1 79 ? -22.558 -10.557 12.334 1.00 62.03 79 VAL A O 1
ATOM 649 N N . GLN A 1 80 ? -23.176 -8.558 11.542 1.00 56.06 80 GLN A N 1
ATOM 650 C CA . GLN A 1 80 ? -24.110 -8.258 12.642 1.00 56.06 80 GLN A CA 1
ATOM 651 C C . GLN A 1 80 ? -25.278 -9.259 12.789 1.00 56.06 80 GLN A C 1
ATOM 653 O O . GLN A 1 80 ? -26.020 -9.151 13.757 1.00 56.06 80 GLN A O 1
ATOM 658 N N . ASN A 1 81 ? -25.451 -10.236 11.885 1.00 52.38 81 ASN A N 1
ATOM 659 C CA . ASN A 1 81 ? -26.623 -11.124 11.877 1.00 52.38 81 ASN A CA 1
ATOM 660 C C . ASN A 1 81 ? -26.367 -12.642 11.857 1.00 52.38 81 ASN A C 1
ATOM 662 O O . ASN A 1 81 ? -27.330 -13.398 11.956 1.00 52.38 81 ASN A O 1
ATOM 666 N N . LYS A 1 82 ? -25.124 -13.130 11.785 1.00 43.69 82 LYS A N 1
ATOM 667 C CA . LYS A 1 82 ? -24.800 -14.555 11.999 1.00 43.69 82 LYS A CA 1
ATOM 668 C C . LYS A 1 82 ? -23.410 -14.644 12.620 1.00 43.69 82 LYS A C 1
ATOM 670 O O . LYS A 1 82 ? -22.502 -13.973 12.142 1.00 43.69 82 LYS A O 1
ATOM 675 N N . GLY A 1 83 ? -23.294 -15.408 13.710 1.00 47.94 83 GLY A N 1
ATOM 676 C CA . GLY A 1 83 ? -22.095 -15.486 14.549 1.00 47.94 83 GLY A CA 1
ATOM 677 C C . GLY A 1 83 ? -20.802 -15.622 13.749 1.00 47.94 83 GLY A C 1
ATOM 678 O O . GLY A 1 83 ? -20.780 -16.356 12.769 1.00 47.94 83 GLY A O 1
ATOM 679 N N . ASP A 1 84 ? -19.783 -14.870 14.176 1.00 42.38 84 ASP A N 1
ATOM 680 C CA . ASP A 1 84 ? -18.377 -14.881 13.750 1.00 42.38 84 ASP A CA 1
ATOM 681 C C . ASP A 1 84 ? -18.092 -15.578 12.405 1.00 42.38 84 ASP A C 1
ATOM 683 O O . ASP A 1 84 ? -17.350 -16.556 12.326 1.00 42.38 84 ASP A O 1
ATOM 687 N N . ALA A 1 85 ? -18.689 -15.072 11.324 1.00 44.06 85 ALA A N 1
ATOM 688 C CA . ALA A 1 85 ? -18.362 -15.511 9.976 1.00 44.06 85 ALA A CA 1
ATOM 689 C C . ALA A 1 85 ? -17.051 -14.842 9.536 1.00 44.06 85 ALA A C 1
ATOM 691 O O . ALA A 1 85 ? -16.953 -13.615 9.480 1.00 44.06 85 ALA A O 1
ATOM 692 N N . ILE A 1 86 ? -16.030 -15.647 9.232 1.00 49.31 86 ILE A N 1
ATOM 693 C CA . ILE A 1 86 ? -14.815 -15.183 8.555 1.00 49.31 86 ILE A CA 1
ATOM 694 C C . ILE A 1 86 ? -15.096 -15.263 7.054 1.00 49.31 86 ILE A C 1
ATOM 696 O O . ILE A 1 86 ? -14.963 -16.321 6.445 1.00 49.31 86 ILE A O 1
ATOM 700 N N . GLU A 1 87 ? -15.538 -14.158 6.465 1.00 46.09 87 GLU A N 1
ATOM 701 C CA . GLU A 1 87 ? -15.733 -14.051 5.020 1.00 46.09 87 GLU A CA 1
ATOM 702 C C . GLU A 1 87 ? -14.454 -13.505 4.367 1.00 46.09 87 GLU A C 1
ATOM 704 O O . GLU A 1 87 ? -13.955 -12.443 4.743 1.00 46.09 87 GLU A O 1
ATOM 709 N N . PHE A 1 88 ? -13.903 -14.246 3.402 1.00 42.50 88 PHE A N 1
ATOM 710 C CA . PHE A 1 88 ? -12.710 -13.857 2.651 1.00 42.50 88 PHE A CA 1
ATOM 711 C C . PHE A 1 88 ? -13.133 -13.170 1.352 1.00 42.50 88 PHE A C 1
ATOM 713 O O . PHE A 1 88 ? -13.694 -13.819 0.472 1.00 42.50 88 PHE A O 1
ATOM 720 N N . TYR A 1 89 ? -12.828 -11.882 1.205 1.00 48.88 89 TYR A N 1
ATOM 721 C CA . TYR A 1 89 ? -13.089 -11.136 -0.028 1.00 48.88 89 TYR A CA 1
ATOM 722 C C . TYR A 1 89 ? -11.778 -10.630 -0.627 1.00 48.88 89 TYR A C 1
ATOM 724 O O . TYR A 1 89 ? -11.008 -9.949 0.047 1.00 48.88 89 TYR A O 1
ATOM 732 N N . SER A 1 90 ? -11.530 -10.941 -1.901 1.00 41.53 90 SER A N 1
ATOM 733 C CA . SER A 1 90 ? -10.434 -10.362 -2.682 1.00 41.53 90 SER A CA 1
ATOM 734 C C . SER A 1 90 ? -10.946 -9.152 -3.460 1.00 41.53 90 SER A C 1
ATOM 736 O O . SER A 1 90 ? -11.782 -9.305 -4.347 1.00 41.53 90 SER A O 1
ATOM 738 N N . ILE A 1 91 ? -10.440 -7.961 -3.148 1.00 49.81 91 ILE A N 1
ATOM 739 C CA . ILE A 1 91 ? -10.782 -6.719 -3.852 1.00 49.81 91 ILE A CA 1
ATOM 740 C C . ILE A 1 91 ? -9.503 -6.189 -4.492 1.00 49.81 91 ILE A C 1
ATOM 742 O O . ILE A 1 91 ? -8.536 -5.948 -3.775 1.00 49.81 91 ILE A O 1
ATOM 746 N N . GLY A 1 92 ? -9.498 -5.998 -5.813 1.00 47.84 92 GLY A N 1
ATOM 747 C CA . GLY A 1 92 ? -8.442 -5.246 -6.488 1.00 47.84 92 GLY A CA 1
ATOM 748 C C . GLY A 1 92 ? -8.713 -3.756 -6.344 1.00 47.84 92 GLY A C 1
ATOM 749 O O . GLY A 1 92 ? -9.782 -3.276 -6.711 1.00 47.84 92 GLY A O 1
ATOM 750 N N . TRP A 1 93 ? -7.763 -3.027 -5.766 1.00 48.50 93 TRP A N 1
ATOM 751 C CA . TRP A 1 93 ? -7.909 -1.600 -5.491 1.00 48.50 93 TRP A CA 1
ATOM 752 C C . TRP A 1 93 ? -7.040 -0.785 -6.443 1.00 48.50 93 TRP A C 1
ATOM 754 O O . TRP A 1 93 ? -5.829 -0.761 -6.272 1.00 48.50 93 TRP A O 1
ATOM 764 N N . SER A 1 94 ? -7.650 -0.127 -7.431 1.00 45.69 94 SER A N 1
ATOM 765 C CA . SER A 1 94 ? -6.966 0.783 -8.356 1.00 45.69 94 SER A CA 1
ATOM 766 C C . SER A 1 94 ? -7.034 2.221 -7.837 1.00 45.69 94 SER A C 1
ATOM 768 O O . SER A 1 94 ? -8.118 2.733 -7.564 1.00 45.69 94 SER A O 1
ATOM 770 N N . SER A 1 95 ? -5.888 2.907 -7.767 1.00 43.09 95 SER A N 1
ATOM 771 C CA . SER A 1 95 ? -5.762 4.301 -7.302 1.00 43.09 95 SER A CA 1
ATOM 772 C C . SER A 1 95 ? -6.552 5.325 -8.135 1.00 43.09 95 SER A C 1
ATOM 774 O O . SER A 1 95 ? -6.707 6.468 -7.706 1.00 43.09 95 SER A O 1
ATOM 776 N N . ASN A 1 96 ? -7.091 4.924 -9.294 1.00 40.03 96 ASN A N 1
ATOM 777 C CA . ASN A 1 96 ? -7.956 5.751 -10.140 1.00 40.03 96 ASN A CA 1
ATOM 778 C C . ASN A 1 96 ? -9.453 5.407 -10.042 1.00 40.03 96 ASN A C 1
ATOM 780 O O . ASN A 1 96 ? -10.271 6.114 -10.630 1.00 40.03 96 ASN A O 1
ATOM 784 N N . PHE A 1 97 ? -9.844 4.363 -9.304 1.00 40.88 97 PHE A N 1
ATOM 785 C CA . PHE A 1 97 ? -11.242 3.946 -9.200 1.00 40.88 97 PHE A CA 1
ATOM 786 C C . PHE A 1 97 ? -11.855 4.371 -7.869 1.00 40.88 97 PHE A C 1
ATOM 788 O O . PHE A 1 97 ? -11.808 3.680 -6.857 1.00 40.88 97 PHE A O 1
ATOM 795 N N . LYS A 1 98 ? -12.487 5.544 -7.907 1.00 34.19 98 LYS A N 1
ATOM 796 C CA . LYS A 1 98 ? -13.317 6.089 -6.828 1.00 34.19 98 LYS A CA 1
ATOM 797 C C . LYS A 1 98 ? -14.758 5.552 -6.841 1.00 34.19 98 LYS A C 1
ATOM 799 O O . LYS A 1 98 ? -15.617 6.164 -6.216 1.00 34.19 98 LYS A O 1
ATOM 804 N N . HIS A 1 99 ? -15.043 4.459 -7.551 1.00 32.94 99 HIS A N 1
ATOM 805 C CA . HIS A 1 99 ? -16.401 3.930 -7.669 1.00 32.94 99 HIS A CA 1
ATOM 806 C C . HIS A 1 99 ? -16.486 2.430 -7.391 1.00 32.94 99 HIS A C 1
ATOM 808 O O . HIS A 1 99 ? -15.813 1.631 -8.035 1.00 32.94 99 HIS A O 1
ATOM 814 N N . ASP A 1 100 ? -17.326 2.136 -6.395 1.00 40.12 100 ASP A N 1
ATOM 815 C CA . ASP A 1 100 ? -18.092 0.922 -6.119 1.00 40.12 100 ASP A CA 1
ATOM 816 C C . ASP A 1 100 ? -17.772 -0.324 -6.944 1.00 40.12 100 ASP A C 1
ATOM 818 O O . ASP A 1 100 ? -18.097 -0.408 -8.127 1.00 40.12 100 ASP A O 1
ATOM 822 N N . VAL A 1 101 ? -17.316 -1.367 -6.250 1.00 32.06 101 VAL A N 1
ATOM 823 C CA . VAL A 1 101 ? -17.615 -2.745 -6.648 1.00 32.06 101 VAL A CA 1
ATOM 824 C C . VAL A 1 101 ? -18.063 -3.509 -5.400 1.00 32.06 101 VAL A C 1
ATOM 826 O O . VAL A 1 101 ? -17.250 -3.887 -4.558 1.00 32.06 101 VAL A O 1
ATOM 829 N N . SER A 1 102 ? -19.382 -3.672 -5.264 1.00 27.94 102 SER A N 1
ATOM 830 C CA . SER A 1 102 ? -20.002 -4.692 -4.410 1.00 27.94 102 SER A CA 1
ATOM 831 C C . SER A 1 102 ? -20.188 -5.957 -5.249 1.00 27.94 102 SER A C 1
ATOM 833 O O . SER A 1 102 ? -20.747 -5.866 -6.342 1.00 27.94 102 SER A O 1
ATOM 835 N N . TYR A 1 103 ? -19.739 -7.103 -4.734 1.00 33.75 103 TYR A N 1
ATOM 836 C CA . TYR A 1 103 ? -20.192 -8.432 -5.158 1.00 33.75 103 TYR A CA 1
ATOM 837 C C . TYR A 1 103 ? -21.153 -8.983 -4.108 1.00 33.75 103 TYR A C 1
ATOM 839 O O . TYR A 1 103 ? -20.853 -8.800 -2.904 1.00 33.75 103 TYR A O 1
#

pLDDT: mean 71.25, std 17.63, range [27.94, 94.19]

Organism: NCBI:txid1501230